Protein AF-A0A2I3GGB9-F1 (afdb_monomer_lite)

Foldseek 3Di:
DCVCQQAAPQPRHGEDQWWADPPPRHIHHLVRVVCCVVPPHCADPPPRHRHDSPRTDGD

Radius of gyration: 10.59 Å; chains: 1; bounding box: 24×23×24 Å

InterPro domains:
  IPR001841 Zinc finger, RING-type [PS50089] (8-48)
  IPR013083 Zinc finger, RING/FYVE/PHD-type [G3DSA:3.30.40.10] (1-58)
  IPR053003 TRIM/RBCC E3 ubiquitin-protein ligases [PTHR36754] (2-48)

pLDDT: mean 84.49, std 12.47, range [48.69, 94.69]

Secondary structure (DSSP, 8-state):
--TTTTB-TTT-SB-SSEEE-TTT--EEEHHHHHHHHHHT-SB-TTT--B--TT-SEE-

Sequence (59 aa):
IIAEVFRCFICMEKLRDARLCPHCSKLCCFSCIRRWLTEQRAQCPHCRVLCHPGQSTVA

Structure (mmCIF, N/CA/C/O backbone):
data_AF-A0A2I3GGB9-F1
#
_entry.id   AF-A0A2I3GGB9-F1
#
loop_
_atom_site.group_PDB
_atom_site.id
_atom_site.type_symbol
_atom_site.label_atom_id
_atom_site.label_alt_id
_atom_site.label_comp_id
_atom_site.label_asym_id
_atom_site.label_entity_id
_atom_site.label_seq_id
_atom_site.pdbx_PDB_ins_code
_atom_site.Cartn_x
_atom_site.Cartn_y
_atom_site.Cartn_z
_atom_site.occupancy
_atom_site.B_iso_or_equiv
_atom_site.auth_seq_id
_atom_site.auth_comp_id
_atom_site.auth_asym_id
_atom_site.auth_atom_id
_atom_site.pdbx_PDB_model_num
ATOM 1 N N . ILE A 1 1 ? -12.507 -17.116 12.992 1.00 48.69 1 ILE A N 1
ATOM 2 C CA . ILE A 1 1 ? -11.019 -17.050 12.992 1.00 48.69 1 ILE A CA 1
ATOM 3 C C . ILE A 1 1 ? -10.487 -16.250 11.768 1.00 48.69 1 ILE A C 1
ATOM 5 O O . ILE A 1 1 ? -9.351 -16.410 11.369 1.00 48.69 1 ILE A O 1
ATOM 9 N N . ILE A 1 2 ? -11.265 -15.336 11.154 1.00 56.31 2 ILE A N 1
ATOM 10 C CA . ILE A 1 2 ? -10.905 -14.698 9.854 1.00 56.31 2 ILE A CA 1
ATOM 11 C C . ILE A 1 2 ? -10.477 -13.215 9.999 1.00 56.31 2 ILE A C 1
ATOM 13 O O . ILE A 1 2 ? -9.977 -12.599 9.065 1.00 56.31 2 ILE A O 1
ATOM 17 N N . ALA A 1 3 ? -10.622 -12.617 11.185 1.00 52.38 3 ALA A N 1
ATOM 18 C CA . ALA A 1 3 ? -10.517 -11.164 11.370 1.00 52.38 3 ALA A CA 1
ATOM 19 C C . ALA A 1 3 ? -9.092 -10.573 11.262 1.00 52.38 3 ALA A C 1
ATOM 21 O O . ALA A 1 3 ? -8.948 -9.354 11.208 1.00 52.38 3 ALA A O 1
ATOM 22 N N . GLU A 1 4 ? -8.040 -11.394 11.195 1.00 54.41 4 GLU A N 1
ATOM 23 C CA . GLU A 1 4 ? -6.660 -10.908 11.021 1.00 54.41 4 GLU A CA 1
ATOM 24 C C . GLU A 1 4 ? -6.255 -10.692 9.554 1.00 54.41 4 GLU A C 1
ATOM 26 O O . GLU A 1 4 ? -5.177 -10.168 9.281 1.00 54.41 4 GLU A O 1
ATOM 31 N N . VAL A 1 5 ? -7.120 -11.057 8.602 1.00 65.06 5 VAL A N 1
ATOM 32 C CA . VAL A 1 5 ? -6.783 -11.105 7.168 1.00 65.06 5 VAL A CA 1
ATOM 33 C C . VAL A 1 5 ? -6.724 -9.713 6.512 1.00 65.06 5 VAL A C 1
ATOM 35 O O . VAL A 1 5 ? -6.029 -9.535 5.514 1.00 65.06 5 VAL A O 1
ATOM 38 N N . PHE A 1 6 ? -7.374 -8.694 7.088 1.00 75.06 6 PHE A N 1
ATOM 39 C CA . PHE A 1 6 ? -7.523 -7.361 6.474 1.00 75.06 6 PHE A CA 1
ATOM 40 C C . PHE A 1 6 ? -6.695 -6.258 7.149 1.00 75.06 6 PHE A C 1
ATOM 42 O O . PHE A 1 6 ? -7.167 -5.130 7.332 1.00 75.06 6 PHE A O 1
ATOM 49 N N . ARG A 1 7 ? -5.454 -6.566 7.538 1.00 89.62 7 ARG A N 1
ATOM 50 C CA . ARG A 1 7 ? -4.495 -5.559 8.016 1.00 89.62 7 ARG A CA 1
ATOM 51 C C . ARG A 1 7 ? -3.466 -5.242 6.941 1.00 89.62 7 ARG A C 1
ATOM 53 O O . ARG A 1 7 ? -3.038 -6.117 6.192 1.00 89.62 7 ARG A O 1
ATOM 60 N N . CYS A 1 8 ? -3.064 -3.979 6.873 1.00 92.62 8 CYS A N 1
ATOM 61 C CA . CYS A 1 8 ? -1.972 -3.557 6.011 1.00 92.62 8 CYS A CA 1
ATOM 62 C C . CYS A 1 8 ? -0.684 -4.247 6.459 1.00 92.62 8 CYS A C 1
ATOM 64 O O . CYS A 1 8 ? -0.243 -4.022 7.578 1.00 92.62 8 CYS A O 1
ATOM 66 N N . PHE A 1 9 ? -0.030 -5.027 5.599 1.00 90.62 9 PHE A N 1
ATOM 67 C CA . PHE A 1 9 ? 1.201 -5.727 6.003 1.00 90.62 9 PHE A CA 1
ATOM 68 C C . PHE A 1 9 ? 2.410 -4.796 6.243 1.00 90.62 9 PHE A C 1
ATOM 70 O O . PHE A 1 9 ? 3.464 -5.263 6.661 1.00 90.62 9 PHE A O 1
ATOM 77 N N . ILE A 1 10 ? 2.271 -3.494 5.954 1.00 92.44 10 ILE A N 1
ATOM 78 C CA . ILE A 1 10 ? 3.308 -2.476 6.176 1.00 92.44 10 ILE A CA 1
ATOM 79 C C . ILE A 1 10 ? 3.116 -1.796 7.536 1.00 92.44 10 ILE A C 1
ATOM 81 O O . ILE A 1 10 ? 4.039 -1.775 8.339 1.00 92.44 10 ILE A O 1
ATOM 85 N N . CYS A 1 11 ? 1.934 -1.224 7.802 1.00 94.56 11 CYS A N 1
ATOM 86 C CA . CYS A 1 11 ? 1.670 -0.504 9.057 1.00 94.56 11 CYS A CA 1
ATOM 87 C C . CYS A 1 11 ? 0.945 -1.340 10.118 1.00 94.56 11 CYS A C 1
ATOM 89 O O . CYS A 1 11 ? 0.756 -0.86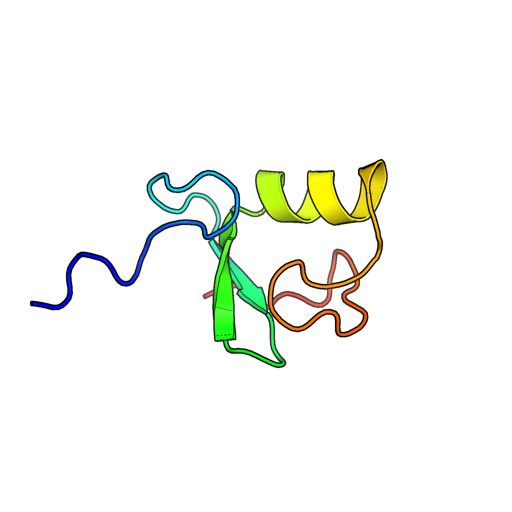7 11.230 1.00 94.56 11 CYS A O 1
ATOM 91 N N . MET A 1 12 ? 0.512 -2.556 9.783 1.00 91.94 12 MET A N 1
ATOM 92 C CA . MET A 1 12 ? -0.241 -3.474 10.648 1.00 91.94 12 MET A CA 1
ATOM 93 C C . MET A 1 12 ? -1.589 -2.928 11.158 1.00 91.94 12 MET A C 1
ATOM 95 O O . MET A 1 12 ? -2.251 -3.570 11.968 1.00 91.94 12 MET A O 1
ATOM 99 N N . GLU A 1 13 ? -2.050 -1.784 10.648 1.00 93.06 13 GLU A N 1
ATOM 100 C CA . GLU A 1 13 ? -3.362 -1.208 10.954 1.00 93.06 13 GLU A CA 1
ATOM 101 C C . GLU A 1 13 ? -4.470 -1.707 10.008 1.00 93.06 13 GLU A C 1
ATOM 103 O O . GLU A 1 13 ? -4.224 -2.403 9.016 1.00 93.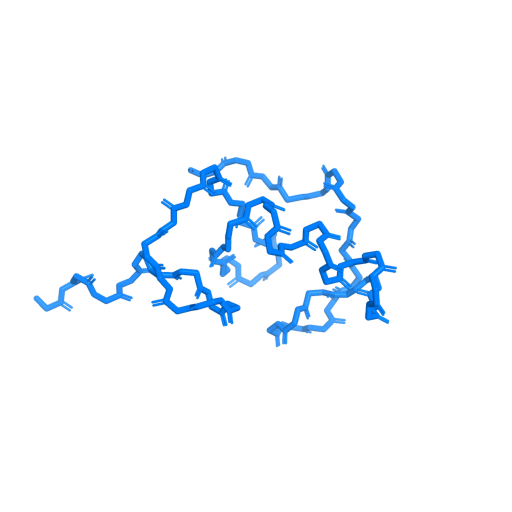06 13 GLU A O 1
ATOM 108 N N . LYS A 1 14 ? -5.717 -1.301 10.296 1.00 89.88 14 LYS A N 1
ATOM 109 C CA . LYS A 1 14 ? -6.861 -1.459 9.389 1.00 89.88 14 LYS A CA 1
ATOM 110 C C . LYS A 1 14 ? -6.567 -0.786 8.043 1.00 89.88 14 LYS A C 1
ATOM 112 O O . LYS A 1 14 ? -6.104 0.354 7.995 1.00 89.88 14 LYS A O 1
ATOM 117 N N . LEU A 1 15 ? -6.877 -1.490 6.956 1.00 91.31 15 LEU A N 1
ATOM 118 C CA . LEU A 1 15 ? -6.689 -0.991 5.596 1.00 91.31 15 LEU A CA 1
ATOM 119 C C . LEU A 1 15 ? -7.499 0.290 5.341 1.00 91.31 15 LEU A C 1
ATOM 121 O O . LEU A 1 15 ? -8.677 0.380 5.689 1.00 91.31 15 LEU A O 1
ATOM 125 N N . ARG A 1 16 ? -6.857 1.267 4.695 1.00 91.25 16 ARG A N 1
ATOM 126 C CA . ARG A 1 16 ? -7.473 2.489 4.164 1.00 91.25 16 ARG A CA 1
ATOM 127 C C . ARG A 1 16 ? -7.034 2.632 2.715 1.00 91.25 16 ARG A C 1
ATOM 129 O O . ARG A 1 16 ? -5.832 2.577 2.457 1.00 91.25 16 ARG A O 1
ATOM 136 N N . ASP A 1 17 ? -7.996 2.795 1.809 1.00 90.88 17 ASP A N 1
ATOM 137 C CA . ASP A 1 17 ? -7.757 2.803 0.361 1.00 90.88 17 ASP A CA 1
ATOM 138 C C . ASP A 1 17 ? -6.891 1.598 -0.056 1.00 90.88 17 ASP A C 1
ATOM 140 O O . ASP A 1 17 ? -5.710 1.722 -0.396 1.00 90.88 17 ASP A O 1
ATOM 144 N N . ALA A 1 18 ? -7.451 0.400 0.142 1.00 90.31 18 ALA A N 1
ATOM 145 C CA . ALA A 1 18 ? -6.712 -0.847 0.042 1.00 90.31 18 ALA A CA 1
ATOM 146 C C . ALA A 1 18 ? -6.155 -1.051 -1.374 1.00 90.31 18 ALA A C 1
ATOM 148 O O . ALA A 1 18 ? -6.771 -0.732 -2.394 1.00 90.31 18 ALA A O 1
ATOM 149 N N . ARG A 1 19 ? -4.941 -1.583 -1.417 1.00 91.31 19 ARG A N 1
ATOM 150 C CA . ARG A 1 19 ? -4.213 -1.945 -2.623 1.00 91.31 19 ARG A CA 1
ATOM 151 C C . ARG A 1 19 ? -3.726 -3.370 -2.470 1.00 91.31 19 ARG A C 1
ATOM 153 O O . ARG A 1 19 ? -3.109 -3.717 -1.459 1.00 91.31 19 ARG A O 1
ATOM 160 N N . LEU A 1 20 ? -3.989 -4.178 -3.482 1.00 90.50 20 LEU A N 1
ATOM 161 C CA . LEU A 1 20 ? -3.561 -5.563 -3.550 1.00 90.50 20 LEU A CA 1
ATOM 162 C C . LEU A 1 20 ? -2.358 -5.683 -4.486 1.00 90.50 20 LEU A C 1
ATOM 164 O O . LEU A 1 20 ? -2.357 -5.133 -5.586 1.00 90.50 20 LEU A O 1
ATOM 168 N N . CYS A 1 21 ? -1.334 -6.424 -4.066 1.00 89.12 21 CYS A N 1
ATOM 169 C CA . CYS A 1 21 ? -0.279 -6.836 -4.986 1.00 89.12 21 CYS A CA 1
ATOM 170 C C . CYS A 1 21 ? -0.817 -7.921 -5.941 1.00 89.12 21 CYS A C 1
ATOM 172 O O . CYS A 1 21 ? -1.245 -8.968 -5.448 1.00 89.12 21 CYS A O 1
ATOM 174 N N . PRO A 1 22 ? -0.736 -7.751 -7.276 1.00 87.69 22 PRO A N 1
ATOM 175 C CA . PRO A 1 22 ? -1.255 -8.736 -8.233 1.00 87.69 22 PRO A CA 1
ATOM 176 C C . PRO A 1 22 ? -0.479 -10.064 -8.233 1.00 87.69 22 PRO A C 1
ATOM 178 O O . PRO A 1 22 ? -0.987 -11.070 -8.709 1.00 87.69 22 PRO A O 1
ATOM 181 N N . HIS A 1 23 ? 0.738 -10.093 -7.676 1.00 89.75 23 HIS A N 1
ATOM 182 C CA . HIS A 1 23 ? 1.583 -11.292 -7.655 1.00 89.75 23 HIS A CA 1
ATOM 183 C C . HIS A 1 23 ? 1.401 -12.174 -6.419 1.00 89.75 23 HIS A C 1
ATOM 185 O O . HIS A 1 23 ? 1.532 -13.388 -6.512 1.00 89.75 23 HIS A O 1
ATOM 191 N N . CYS A 1 24 ? 1.171 -11.582 -5.244 1.00 91.56 24 CYS A N 1
ATOM 192 C CA . CYS A 1 24 ? 1.098 -12.331 -3.981 1.00 91.56 24 CYS A CA 1
ATOM 193 C C . CYS A 1 24 ? -0.187 -12.089 -3.189 1.00 91.56 24 CYS A C 1
ATOM 195 O O . CYS A 1 24 ? -0.303 -12.554 -2.055 1.00 91.56 24 CYS A O 1
ATOM 197 N N . SER A 1 25 ? -1.120 -11.322 -3.756 1.00 89.50 25 SER A N 1
ATOM 198 C CA . SER A 1 25 ? -2.438 -11.026 -3.187 1.00 89.50 25 SER A CA 1
ATOM 199 C C . SER A 1 25 ? -2.409 -10.393 -1.788 1.00 89.50 25 SER A C 1
ATOM 201 O O . SER A 1 25 ? -3.417 -10.375 -1.086 1.00 89.50 25 SER A O 1
ATOM 203 N N . LYS A 1 26 ? -1.262 -9.852 -1.352 1.00 90.44 26 LYS A N 1
ATOM 204 C CA . LYS A 1 26 ? -1.142 -9.152 -0.067 1.00 90.44 26 LYS A CA 1
ATOM 205 C C . LYS A 1 26 ? -1.731 -7.748 -0.154 1.00 90.44 26 LYS A C 1
ATOM 207 O O . LYS A 1 26 ? -1.491 -7.028 -1.123 1.00 90.44 26 LYS A O 1
ATOM 212 N N . LEU A 1 27 ? -2.463 -7.375 0.896 1.00 91.38 27 LEU A N 1
ATOM 213 C CA . LEU A 1 27 ? -3.178 -6.108 1.017 1.00 91.38 27 LEU A CA 1
ATOM 214 C C . LEU A 1 27 ? -2.387 -5.072 1.818 1.00 91.38 27 LEU A C 1
ATOM 216 O O . LEU A 1 27 ? -1.874 -5.351 2.902 1.00 91.38 27 LEU A O 1
ATOM 220 N N . CYS A 1 28 ? -2.346 -3.844 1.318 1.00 92.56 28 CYS A N 1
ATOM 221 C CA . CYS A 1 28 ? -1.702 -2.703 1.964 1.00 92.56 28 CYS A CA 1
ATOM 222 C C . CYS A 1 28 ? -2.504 -1.417 1.741 1.00 92.56 28 CYS A C 1
ATOM 224 O O . CYS A 1 28 ? -3.342 -1.351 0.848 1.00 92.56 28 CYS A O 1
ATOM 226 N N . CYS A 1 29 ? -2.265 -0.385 2.548 1.00 94.38 29 CYS A N 1
ATOM 227 C CA . CYS A 1 29 ? -2.849 0.936 2.308 1.00 94.38 29 CYS A CA 1
ATOM 228 C C . CYS A 1 29 ? -2.169 1.604 1.107 1.00 94.38 29 CYS A C 1
ATOM 230 O O . CYS A 1 29 ? -0.945 1.500 0.964 1.00 94.38 29 CYS A O 1
ATOM 232 N N . PHE A 1 30 ? -2.922 2.367 0.309 1.00 92.62 30 PHE A N 1
ATOM 233 C CA . PHE A 1 30 ? -2.364 3.146 -0.800 1.00 92.62 30 PHE A CA 1
ATOM 234 C C . PHE A 1 30 ? -1.219 4.071 -0.362 1.00 92.62 30 PHE A C 1
ATOM 236 O O . PHE A 1 30 ? -0.163 4.096 -0.991 1.00 92.62 30 PHE A O 1
ATOM 243 N N . SER A 1 31 ? -1.384 4.779 0.758 1.00 94.00 31 SER A N 1
ATOM 244 C CA . SER A 1 31 ? -0.345 5.658 1.308 1.00 94.00 31 SER A CA 1
ATOM 245 C C . SER A 1 31 ? 0.924 4.892 1.695 1.00 94.00 31 SER A C 1
ATOM 247 O O . SER A 1 31 ? 2.027 5.338 1.382 1.00 94.00 31 SER A O 1
ATOM 249 N N . CYS A 1 32 ? 0.779 3.721 2.323 1.00 94.69 32 CYS A N 1
ATOM 250 C CA . CYS A 1 32 ? 1.902 2.883 2.735 1.00 94.69 32 CYS A CA 1
ATOM 251 C C . CYS A 1 32 ? 2.685 2.355 1.531 1.00 94.69 32 CYS A C 1
ATOM 253 O O . CYS A 1 32 ? 3.910 2.474 1.506 1.00 94.69 32 CYS A O 1
ATOM 255 N N . ILE A 1 33 ? 1.997 1.799 0.527 1.00 91.50 33 ILE A N 1
ATOM 256 C CA . ILE A 1 33 ? 2.682 1.261 -0.652 1.00 91.50 33 ILE A CA 1
ATOM 257 C C . ILE A 1 33 ? 3.283 2.375 -1.503 1.00 91.50 33 ILE A C 1
ATOM 259 O O . ILE A 1 33 ? 4.420 2.241 -1.936 1.00 91.50 33 ILE A O 1
ATOM 263 N N . ARG A 1 34 ? 2.596 3.513 -1.671 1.00 91.94 34 ARG A N 1
ATOM 264 C CA . ARG A 1 34 ? 3.149 4.673 -2.383 1.00 91.94 34 ARG A CA 1
ATOM 265 C C . ARG A 1 34 ? 4.451 5.135 -1.737 1.00 91.94 34 ARG A C 1
ATOM 267 O O . ARG A 1 34 ? 5.446 5.254 -2.440 1.00 91.94 34 ARG A O 1
ATOM 274 N N . ARG A 1 35 ? 4.450 5.323 -0.412 1.00 93.75 35 ARG A N 1
ATOM 275 C CA . ARG A 1 35 ? 5.634 5.731 0.353 1.00 93.75 35 ARG A CA 1
ATOM 276 C C . ARG A 1 35 ? 6.779 4.727 0.210 1.00 93.75 35 ARG A C 1
ATOM 278 O O . ARG A 1 35 ? 7.912 5.124 -0.031 1.00 93.75 35 ARG A O 1
ATOM 285 N N . TRP A 1 36 ? 6.486 3.431 0.307 1.00 92.50 36 TRP A N 1
ATOM 286 C CA . TRP A 1 36 ? 7.487 2.381 0.120 1.00 92.50 36 TRP A CA 1
ATOM 287 C C . TRP A 1 36 ? 8.112 2.413 -1.282 1.00 92.50 36 TRP A C 1
ATOM 289 O O . TRP A 1 36 ? 9.334 2.377 -1.417 1.00 92.50 36 TRP A O 1
ATOM 299 N N . LEU A 1 37 ? 7.286 2.521 -2.325 1.00 89.62 37 LEU A N 1
ATOM 300 C CA . LEU A 1 37 ? 7.762 2.538 -3.709 1.00 89.62 37 LEU A CA 1
ATOM 301 C C . LEU A 1 37 ? 8.580 3.795 -4.036 1.00 89.62 37 LEU A C 1
ATOM 303 O O . LEU A 1 37 ? 9.470 3.716 -4.880 1.00 89.62 37 LEU A O 1
ATOM 307 N N . THR A 1 38 ? 8.305 4.928 -3.378 1.00 89.56 38 THR A N 1
ATOM 308 C CA . THR A 1 38 ? 9.049 6.182 -3.581 1.00 89.56 38 THR A CA 1
ATOM 309 C C . THR A 1 38 ? 10.308 6.296 -2.727 1.00 89.56 38 THR A C 1
ATOM 311 O O . THR A 1 38 ? 11.302 6.830 -3.204 1.00 89.56 38 THR A O 1
ATOM 314 N N . GLU A 1 39 ? 10.277 5.841 -1.471 1.00 92.50 39 GLU A N 1
ATOM 315 C CA . GLU A 1 39 ? 11.369 6.066 -0.505 1.00 92.50 39 GLU A CA 1
ATOM 316 C C . GLU A 1 39 ? 12.322 4.876 -0.369 1.00 92.50 39 GLU A C 1
ATOM 318 O O . GLU A 1 39 ? 13.467 5.057 0.033 1.00 92.50 39 GLU A O 1
ATOM 323 N N . GLN A 1 40 ? 11.861 3.658 -0.657 1.00 87.94 40 GLN A N 1
ATOM 324 C CA . GLN A 1 40 ? 12.643 2.442 -0.437 1.00 87.94 40 GLN A CA 1
ATOM 325 C C . GLN A 1 40 ? 13.025 1.801 -1.767 1.00 87.94 40 GLN A C 1
ATOM 327 O O . GLN A 1 40 ? 14.181 1.856 -2.185 1.00 87.94 40 GLN A O 1
ATOM 332 N N . ARG A 1 41 ? 12.071 1.117 -2.412 1.00 87.88 41 ARG A N 1
ATOM 333 C CA . ARG A 1 41 ? 12.309 0.279 -3.598 1.00 87.88 41 ARG A CA 1
ATOM 334 C C . ARG A 1 41 ? 11.029 0.127 -4.401 1.00 87.88 41 ARG A C 1
ATOM 336 O O . ARG A 1 41 ? 9.981 -0.134 -3.819 1.00 87.88 41 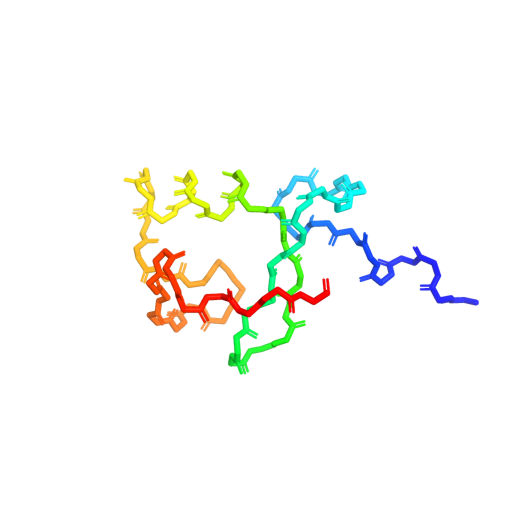ARG A O 1
ATOM 343 N N . ALA A 1 42 ? 11.134 0.127 -5.729 1.00 88.81 42 ALA A N 1
ATOM 344 C CA . ALA A 1 42 ? 10.029 -0.156 -6.652 1.00 88.81 42 ALA A CA 1
ATOM 345 C C . ALA A 1 42 ? 9.635 -1.656 -6.696 1.00 88.81 42 ALA A C 1
ATOM 347 O O . ALA A 1 42 ? 9.463 -2.245 -7.762 1.00 88.81 42 ALA A O 1
ATOM 348 N N . GLN A 1 43 ? 9.551 -2.311 -5.535 1.00 91.00 43 GLN A N 1
ATOM 349 C CA . GLN A 1 43 ? 9.262 -3.737 -5.368 1.00 91.00 43 GLN A CA 1
ATOM 350 C C . GLN A 1 43 ? 8.264 -3.939 -4.228 1.00 91.00 43 GLN A C 1
ATOM 352 O O . GLN A 1 43 ? 8.310 -3.231 -3.220 1.00 91.00 43 GLN A O 1
ATOM 357 N N . CYS A 1 44 ? 7.394 -4.941 -4.354 1.00 91.81 44 CYS A N 1
ATOM 358 C CA . CYS A 1 44 ? 6.489 -5.329 -3.277 1.00 91.81 44 CYS A CA 1
ATOM 359 C C . CYS A 1 44 ? 7.292 -5.748 -2.027 1.00 91.81 44 CYS A C 1
ATOM 361 O O . CYS A 1 44 ? 8.149 -6.626 -2.136 1.00 91.81 44 CYS A O 1
ATOM 363 N N . PRO A 1 45 ? 7.001 -5.213 -0.828 1.00 91.75 45 PRO A N 1
ATOM 364 C CA . PRO A 1 45 ? 7.757 -5.572 0.371 1.00 91.75 45 PRO A CA 1
ATOM 365 C C . PRO A 1 45 ? 7.589 -7.040 0.806 1.00 91.75 45 PRO A C 1
ATOM 367 O O . PRO A 1 45 ? 8.431 -7.551 1.537 1.00 91.75 45 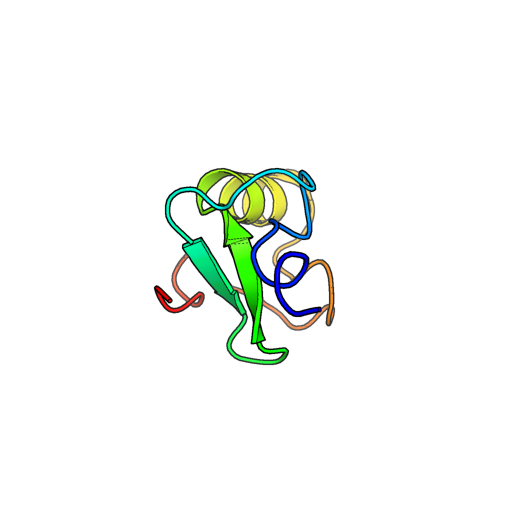PRO A O 1
ATOM 370 N N . HIS A 1 46 ? 6.548 -7.739 0.334 1.00 91.69 46 HIS A N 1
ATOM 371 C CA . HIS A 1 46 ? 6.331 -9.157 0.631 1.00 91.69 46 HIS A CA 1
ATOM 372 C C . HIS A 1 46 ? 7.026 -10.091 -0.373 1.00 91.69 46 HIS A C 1
ATOM 374 O O . HIS A 1 46 ? 7.903 -10.861 0.005 1.00 91.69 46 HIS A O 1
ATOM 380 N N . CYS A 1 47 ? 6.651 -10.041 -1.657 1.00 93.00 47 CYS A N 1
ATOM 381 C CA . CYS A 1 47 ? 7.179 -10.969 -2.668 1.00 93.00 47 CYS A CA 1
ATOM 382 C C . CYS A 1 47 ? 8.416 -10.458 -3.415 1.00 93.00 47 CYS A C 1
ATOM 384 O O . CYS A 1 47 ? 8.996 -11.208 -4.192 1.00 93.00 47 CYS A O 1
ATOM 386 N N . ARG A 1 48 ? 8.814 -9.195 -3.208 1.00 92.75 48 ARG A N 1
ATOM 387 C CA . ARG A 1 48 ? 9.969 -8.540 -3.856 1.00 92.75 48 ARG A CA 1
ATOM 388 C C . ARG A 1 48 ? 9.883 -8.426 -5.383 1.00 92.75 48 ARG A C 1
ATOM 390 O O . ARG A 1 48 ? 10.836 -7.986 -6.017 1.00 92.75 48 ARG A O 1
ATOM 397 N N . VAL A 1 49 ? 8.734 -8.754 -5.975 1.00 91.62 49 VAL A N 1
ATOM 398 C CA . VAL A 1 49 ? 8.469 -8.536 -7.402 1.00 91.62 49 VAL A CA 1
ATOM 399 C C . VAL A 1 49 ? 8.317 -7.040 -7.667 1.00 91.62 49 VAL A C 1
ATOM 401 O O . VAL A 1 49 ? 7.778 -6.310 -6.827 1.00 91.62 49 VAL A O 1
ATOM 404 N N . LEU A 1 50 ? 8.813 -6.589 -8.822 1.00 86.12 50 LEU A N 1
ATOM 405 C CA . LEU A 1 50 ? 8.715 -5.203 -9.266 1.00 86.12 50 LEU A CA 1
ATOM 406 C C . LEU A 1 50 ? 7.250 -4.74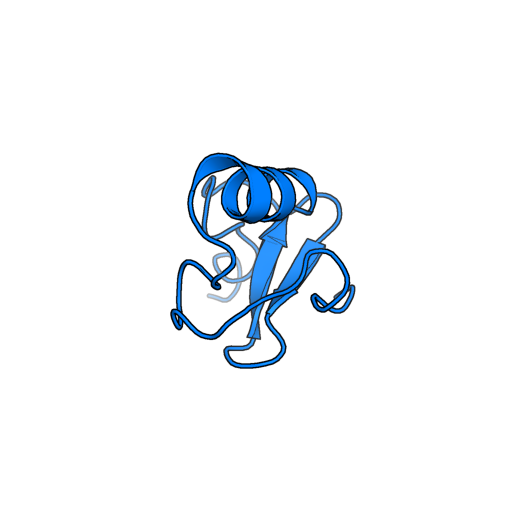6 -9.229 1.00 86.12 50 LEU A C 1
ATOM 408 O O . LEU A 1 50 ? 6.371 -5.437 -9.733 1.00 86.12 50 LEU A O 1
ATOM 412 N N . CYS A 1 51 ? 6.980 -3.605 -8.603 1.00 80.69 51 CYS A N 1
ATOM 413 C CA . CYS A 1 51 ? 5.618 -3.124 -8.399 1.00 80.69 51 CYS A CA 1
ATOM 414 C C . CYS A 1 51 ? 5.577 -1.634 -8.721 1.00 80.69 51 CYS A C 1
ATOM 416 O O . CYS A 1 51 ? 6.285 -0.839 -8.107 1.00 80.69 51 CYS A O 1
ATOM 418 N N . HIS A 1 52 ? 4.776 -1.249 -9.711 1.00 76.69 52 HIS A N 1
ATOM 419 C CA . HIS A 1 52 ? 4.651 0.154 -10.097 1.00 76.69 52 HIS A CA 1
ATOM 420 C C . HIS A 1 52 ? 3.557 0.814 -9.242 1.00 76.69 52 HIS A C 1
ATOM 422 O O . HIS A 1 52 ? 2.598 0.134 -8.871 1.00 76.69 52 HIS A O 1
ATOM 428 N N . PRO A 1 53 ? 3.625 2.130 -8.969 1.00 67.81 53 PRO A N 1
ATOM 429 C CA . PRO A 1 53 ? 2.612 2.833 -8.173 1.00 67.81 53 PRO A CA 1
ATOM 430 C C . PRO A 1 53 ? 1.169 2.668 -8.686 1.00 67.81 53 PRO A C 1
ATOM 432 O O . PRO A 1 53 ? 0.233 2.772 -7.899 1.00 67.81 53 PRO A O 1
ATOM 435 N N . GLY A 1 54 ? 0.992 2.396 -9.985 1.00 69.06 54 GLY A N 1
ATOM 436 C CA . GLY A 1 54 ? -0.304 2.130 -10.622 1.00 69.06 54 GLY A CA 1
ATOM 437 C C . GLY A 1 54 ? -0.628 0.652 -10.881 1.00 69.06 54 GLY A C 1
ATOM 438 O O . GLY A 1 54 ? -1.667 0.370 -11.461 1.00 69.06 54 GLY A O 1
ATOM 439 N N . GLN A 1 55 ? 0.238 -0.292 -10.494 1.00 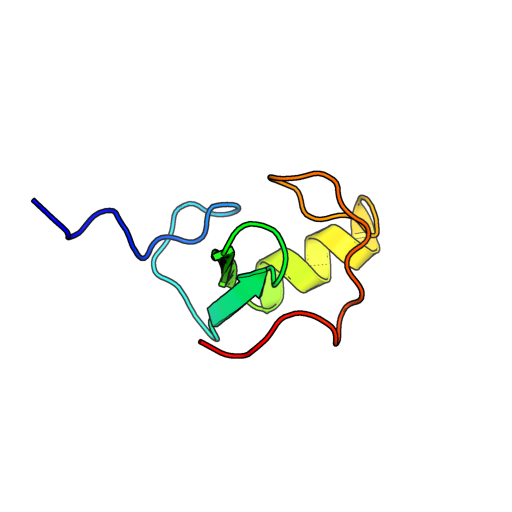68.25 55 GLN A N 1
ATOM 440 C CA . GLN A 1 55 ? 0.035 -1.730 -10.749 1.00 68.25 55 GLN A CA 1
ATOM 441 C C . GLN A 1 55 ? -0.762 -2.448 -9.652 1.00 68.25 55 GLN A C 1
ATOM 443 O O . GLN A 1 55 ? -1.145 -3.601 -9.832 1.00 68.25 55 GLN A O 1
ATOM 448 N N . SER A 1 56 ? -0.998 -1.802 -8.510 1.00 65.75 56 SER A N 1
ATOM 449 C CA . SER A 1 56 ? -1.783 -2.403 -7.436 1.00 65.75 56 SER A CA 1
ATOM 450 C C . SER A 1 56 ? -3.274 -2.243 -7.716 1.00 65.75 56 SER A C 1
ATOM 452 O O . SER A 1 56 ? -3.778 -1.120 -7.759 1.00 65.75 56 SER A O 1
ATOM 454 N N . THR A 1 57 ? -3.985 -3.355 -7.872 1.00 68.50 57 THR A N 1
ATOM 455 C CA . THR A 1 57 ? -5.439 -3.366 -8.062 1.00 68.50 57 THR A CA 1
ATOM 456 C C . THR A 1 57 ? -6.139 -2.900 -6.783 1.00 68.50 57 THR A C 1
ATOM 458 O O . THR A 1 57 ? -5.703 -3.227 -5.672 1.00 68.50 57 THR A O 1
ATOM 461 N N . VAL A 1 58 ? -7.211 -2.118 -6.927 1.00 63.41 58 VAL A N 1
ATOM 462 C CA . VAL A 1 58 ? -8.102 -1.783 -5.806 1.00 63.41 58 VAL A CA 1
ATOM 463 C C . VAL A 1 58 ? -8.872 -3.053 -5.446 1.00 63.41 58 VAL A C 1
ATOM 465 O O . VAL A 1 58 ? -9.449 -3.680 -6.334 1.00 63.41 58 VAL A O 1
ATOM 468 N N . ALA A 1 59 ? -8.810 -3.454 -4.177 1.00 59.34 59 ALA A N 1
ATOM 469 C CA . ALA A 1 59 ? -9.519 -4.609 -3.627 1.00 59.34 59 ALA A CA 1
ATOM 470 C C . ALA A 1 59 ? -10.606 -4.155 -2.653 1.00 59.34 59 ALA A C 1
ATOM 472 O O . ALA A 1 59 ? -10.395 -3.101 -2.005 1.00 59.34 59 ALA A O 1
#

Organism: Nomascus leucogenys (NCBI:txid61853)